Protein AF-A0A436RWH2-F1 (afdb_monomer_lite)

Radius of gyration: 17.62 Å; chains: 1; bounding box: 33×25×51 Å

Sequence (112 aa):
RLDTEALAALFIDARRNVPFVQANLIGVVEDDPALVDYWRKHLIDHGVWANEPVPLYPYPSSPSYRELWGEPDDLAWERAHEHYLASFRSFSDIQDQRPHALAELESSCCNH

Structure (mmCIF, N/CA/C/O backbone):
data_AF-A0A436RWH2-F1
#
_entry.id   AF-A0A436RWH2-F1
#
loop_
_atom_site.group_PDB
_atom_site.id
_atom_site.type_symbol
_atom_site.label_atom_id
_atom_site.label_alt_id
_atom_site.label_comp_id
_atom_site.label_asym_id
_atom_site.label_entity_id
_atom_site.label_seq_id
_atom_site.pdbx_PDB_ins_code
_atom_site.Cartn_x
_atom_site.Cartn_y
_atom_site.Cartn_z
_atom_site.occupancy
_atom_site.B_iso_or_equiv
_atom_site.auth_seq_id
_atom_site.auth_comp_id
_atom_site.auth_asym_id
_atom_site.auth_atom_id
_atom_site.pdbx_PDB_model_num
ATOM 1 N N . ARG A 1 1 ? 11.460 13.646 13.352 1.00 66.19 1 ARG A N 1
ATOM 2 C CA . ARG A 1 1 ? 10.741 12.459 12.832 1.00 66.19 1 ARG A CA 1
ATOM 3 C C . ARG A 1 1 ? 10.140 11.761 14.041 1.00 66.19 1 ARG A C 1
ATOM 5 O O . ARG A 1 1 ? 10.862 11.656 15.022 1.00 66.19 1 ARG A O 1
ATOM 12 N N . LEU A 1 2 ? 8.859 11.398 14.020 1.00 81.75 2 LEU A N 1
ATOM 13 C CA . LEU A 1 2 ? 8.293 10.537 15.065 1.00 81.75 2 LEU A CA 1
ATOM 14 C C . LEU A 1 2 ? 8.811 9.111 14.845 1.00 81.75 2 LEU A C 1
ATOM 16 O O . LEU A 1 2 ? 9.045 8.725 13.695 1.00 81.75 2 LEU A O 1
ATOM 20 N N . ASP A 1 3 ? 9.046 8.374 15.923 1.00 90.81 3 ASP A N 1
ATOM 21 C CA . ASP A 1 3 ? 9.330 6.943 15.851 1.00 90.81 3 ASP A CA 1
ATOM 22 C C . ASP A 1 3 ? 8.025 6.1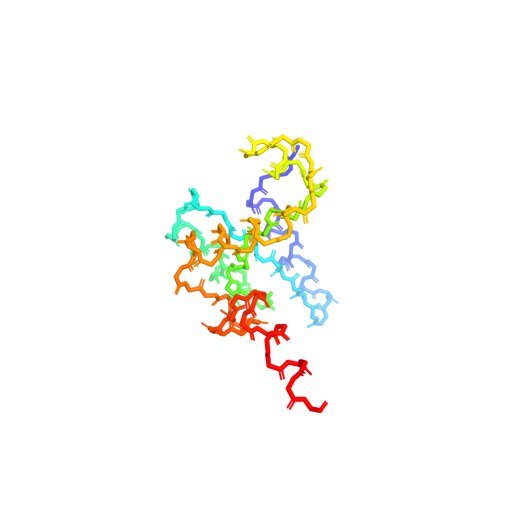32 15.748 1.00 90.81 3 ASP A C 1
ATOM 24 O O . ASP A 1 3 ? 6.916 6.674 15.822 1.00 90.81 3 ASP A O 1
ATOM 28 N N . THR A 1 4 ? 8.161 4.828 15.503 1.00 90.19 4 THR A N 1
ATOM 29 C CA . THR A 1 4 ? 7.022 3.923 15.299 1.00 90.19 4 THR A CA 1
ATOM 30 C C . THR A 1 4 ? 6.134 3.834 16.538 1.00 90.19 4 THR A C 1
ATOM 32 O O . THR A 1 4 ? 4.912 3.804 16.412 1.00 90.19 4 THR A O 1
ATOM 35 N N . GLU A 1 5 ? 6.729 3.849 17.731 1.00 92.88 5 GLU A N 1
ATOM 36 C CA . GLU A 1 5 ? 6.000 3.766 18.997 1.00 92.88 5 GLU A CA 1
ATOM 37 C C . GLU A 1 5 ? 5.148 5.018 19.238 1.00 92.88 5 GLU A C 1
ATOM 39 O O . GLU A 1 5 ? 3.954 4.913 19.527 1.00 92.88 5 GLU A O 1
ATOM 44 N N . ALA A 1 6 ? 5.715 6.209 19.026 1.00 94.88 6 ALA A N 1
ATOM 45 C CA . ALA A 1 6 ? 4.982 7.463 19.134 1.00 94.88 6 ALA A CA 1
ATOM 46 C C . ALA A 1 6 ? 3.848 7.554 18.103 1.00 94.88 6 ALA A C 1
ATOM 48 O O . ALA A 1 6 ? 2.757 8.022 18.429 1.00 94.88 6 ALA A O 1
ATOM 49 N N . LEU A 1 7 ? 4.064 7.080 16.869 1.00 94.50 7 LEU A N 1
ATOM 50 C CA . LEU A 1 7 ? 3.007 7.017 15.854 1.00 94.50 7 LEU A CA 1
ATOM 51 C C . LEU A 1 7 ? 1.885 6.050 16.251 1.00 94.50 7 LEU A C 1
ATOM 53 O O . LEU A 1 7 ? 0.710 6.397 16.120 1.00 94.50 7 LEU A O 1
ATOM 57 N N . ALA A 1 8 ? 2.224 4.871 16.774 1.00 95.06 8 ALA A N 1
ATOM 58 C CA . ALA A 1 8 ? 1.235 3.910 17.254 1.00 95.06 8 ALA A CA 1
ATOM 59 C C . ALA A 1 8 ? 0.393 4.495 18.398 1.00 95.06 8 ALA A C 1
ATOM 61 O O . ALA A 1 8 ? -0.835 4.400 18.370 1.00 95.06 8 ALA A O 1
ATOM 62 N N . ALA A 1 9 ? 1.029 5.184 19.351 1.00 96.38 9 ALA A N 1
ATOM 63 C CA . ALA A 1 9 ? 0.333 5.857 20.443 1.00 96.38 9 ALA A CA 1
ATOM 64 C C . ALA A 1 9 ? -0.682 6.898 19.938 1.00 96.38 9 ALA A C 1
ATOM 66 O O . ALA A 1 9 ? -1.787 6.980 20.473 1.00 96.38 9 ALA A O 1
ATOM 67 N N . LEU A 1 10 ? -0.352 7.646 18.877 1.00 96.94 10 LEU A N 1
ATOM 68 C CA . LEU A 1 10 ? -1.271 8.611 18.263 1.00 96.94 10 LEU A CA 1
ATOM 69 C C . LEU A 1 10 ? -2.485 7.933 17.615 1.00 96.94 10 LEU A C 1
ATOM 71 O O . LEU A 1 10 ? -3.606 8.410 17.786 1.00 96.94 10 LEU A O 1
ATOM 75 N N . PHE A 1 11 ? -2.295 6.813 16.911 1.00 97.44 11 PHE A N 1
ATOM 76 C CA . PHE A 1 11 ? -3.415 6.048 16.350 1.00 97.44 11 PHE A CA 1
ATOM 77 C C . PHE A 1 11 ? -4.341 5.505 17.443 1.00 97.44 11 PHE A C 1
ATOM 79 O O . PHE A 1 11 ? -5.565 5.602 17.326 1.00 97.44 11 PHE A O 1
ATOM 86 N N . ILE A 1 12 ? -3.764 4.967 18.518 1.00 97.38 12 ILE A N 1
ATOM 87 C CA . ILE A 1 12 ? -4.513 4.412 19.650 1.00 97.38 12 ILE A CA 1
ATOM 88 C C . ILE A 1 12 ? -5.282 5.512 20.382 1.00 97.38 12 ILE A C 1
ATOM 90 O O . ILE A 1 12 ? -6.450 5.326 20.726 1.00 97.38 12 ILE A O 1
ATOM 94 N N . ASP A 1 13 ? -4.662 6.671 20.599 1.00 97.88 13 ASP A N 1
ATOM 95 C CA . ASP A 1 13 ? -5.338 7.794 21.239 1.00 97.88 13 ASP A CA 1
ATOM 96 C C . ASP A 1 13 ? -6.482 8.336 20.371 1.00 97.88 13 ASP A C 1
ATOM 98 O O . ASP A 1 13 ? -7.602 8.513 20.859 1.00 97.88 13 ASP A O 1
ATOM 102 N N . ALA A 1 14 ? -6.258 8.477 19.060 1.00 97.69 14 ALA A N 1
ATOM 103 C CA . ALA A 1 14 ? -7.309 8.847 18.116 1.00 97.69 14 ALA A CA 1
ATOM 104 C C . ALA A 1 14 ? -8.484 7.859 18.167 1.00 97.69 14 ALA A C 1
ATOM 106 O O . ALA A 1 14 ? -9.646 8.274 18.197 1.00 97.69 14 ALA A O 1
ATOM 107 N N . ARG A 1 15 ? -8.205 6.553 18.260 1.00 97.69 15 ARG A N 1
ATOM 108 C CA . ARG A 1 15 ? -9.230 5.503 18.293 1.00 97.69 15 ARG A CA 1
ATOM 109 C C . ARG A 1 15 ? -10.175 5.602 19.494 1.00 97.69 15 ARG A C 1
ATOM 111 O O . ARG A 1 15 ? -11.312 5.141 19.392 1.00 97.69 15 ARG A O 1
ATOM 118 N N . ARG A 1 16 ? -9.766 6.244 20.594 1.00 96.25 16 ARG A N 1
ATOM 119 C CA . ARG A 1 16 ? -10.630 6.487 21.768 1.00 96.25 16 ARG A CA 1
ATOM 120 C C . ARG A 1 16 ? -11.799 7.423 21.469 1.00 96.25 16 ARG A C 1
ATOM 122 O O . ARG A 1 16 ? -12.839 7.308 22.109 1.00 96.25 16 ARG A O 1
ATOM 129 N N . ASN A 1 17 ? -11.626 8.335 20.513 1.00 97.06 17 ASN A N 1
ATOM 130 C CA . ASN A 1 17 ? -12.594 9.390 20.203 1.00 97.06 17 ASN A CA 1
ATOM 131 C C . ASN A 1 17 ? -13.180 9.263 18.790 1.00 97.06 17 ASN A C 1
ATOM 133 O O . ASN A 1 17 ? -14.276 9.752 18.526 1.00 97.06 17 ASN A O 1
ATOM 137 N N . VAL A 1 18 ? -12.460 8.605 17.879 1.00 97.81 18 VAL A N 1
ATOM 138 C CA . VAL A 1 18 ? -12.864 8.414 16.486 1.00 97.81 18 VAL A CA 1
ATOM 139 C C . 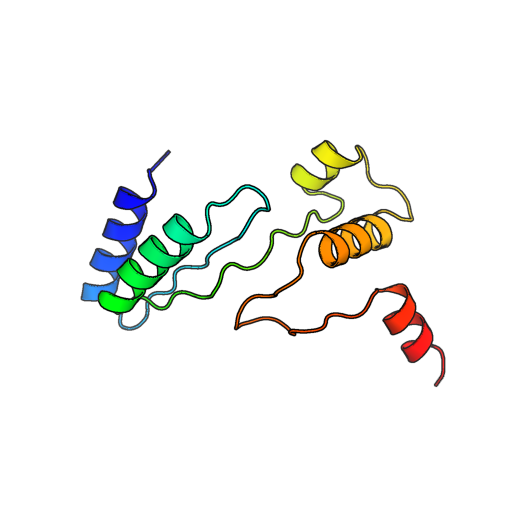VAL A 1 18 ? -13.387 6.982 16.296 1.00 97.81 18 VAL A C 1
ATOM 141 O O . VAL A 1 18 ? -12.670 6.028 16.611 1.00 97.81 18 VAL A O 1
ATOM 144 N N . PRO A 1 19 ? -14.613 6.792 15.763 1.00 95.88 19 PRO A N 1
ATOM 145 C CA . PRO A 1 19 ? -15.219 5.466 15.594 1.00 95.88 19 PRO A CA 1
ATOM 146 C C . PRO A 1 19 ? -14.415 4.505 14.715 1.00 95.88 19 PRO A C 1
ATOM 148 O O . PRO A 1 19 ? -14.448 3.296 14.942 1.00 95.88 19 PRO A O 1
ATOM 151 N N . PHE A 1 20 ? -13.701 5.039 13.723 1.00 97.38 20 PHE A N 1
ATOM 152 C CA . PHE A 1 20 ? -12.880 4.270 12.801 1.00 97.38 20 PHE A CA 1
ATOM 153 C C . PHE A 1 20 ? -11.544 4.971 12.570 1.00 97.38 20 PHE A C 1
ATOM 155 O O . PHE A 1 20 ? -11.502 6.131 12.164 1.00 97.38 20 PHE A O 1
ATOM 162 N N . VAL A 1 21 ? -10.460 4.248 12.832 1.00 98.12 21 VAL A N 1
ATOM 163 C CA . VAL A 1 21 ? -9.088 4.698 12.605 1.00 98.12 21 VAL A CA 1
ATOM 164 C C . VAL A 1 21 ? -8.376 3.620 11.807 1.00 98.12 21 VAL A C 1
ATOM 166 O O . VAL A 1 21 ? -8.462 2.440 12.149 1.00 98.12 21 VAL A O 1
ATOM 169 N N . GLN A 1 22 ? -7.680 4.048 10.759 1.00 96.69 22 GLN A N 1
ATOM 170 C CA . GLN A 1 22 ? -6.964 3.192 9.825 1.00 96.69 22 GLN A CA 1
ATOM 171 C C . GLN A 1 22 ? -5.483 3.560 9.819 1.00 96.69 22 GLN A C 1
ATOM 173 O O . GLN A 1 22 ? -5.128 4.726 9.637 1.00 96.69 22 GLN A O 1
ATOM 178 N N . ALA A 1 23 ? -4.635 2.551 9.982 1.00 96.00 23 ALA A N 1
ATOM 179 C CA . ALA A 1 23 ? -3.201 2.639 9.773 1.00 96.00 23 ALA A CA 1
ATOM 180 C C . ALA A 1 23 ? -2.847 1.902 8.479 1.00 96.00 23 ALA A C 1
ATOM 182 O O . ALA A 1 23 ? -3.081 0.701 8.372 1.00 96.00 23 ALA A O 1
ATOM 183 N N . ASN A 1 24 ? -2.293 2.634 7.509 1.00 94.31 24 ASN A N 1
ATOM 184 C CA . ASN A 1 24 ? -1.846 2.061 6.244 1.00 94.31 24 ASN A CA 1
ATOM 185 C C . ASN A 1 24 ? -0.380 1.657 6.326 1.00 94.31 24 ASN A C 1
ATOM 187 O O . ASN A 1 24 ? 0.495 2.522 6.394 1.00 94.31 24 ASN A O 1
ATOM 191 N N . LEU A 1 25 ? -0.122 0.353 6.314 1.00 93.81 25 LEU A N 1
ATOM 192 C CA . LEU A 1 25 ? 1.230 -0.188 6.301 1.00 93.81 25 LEU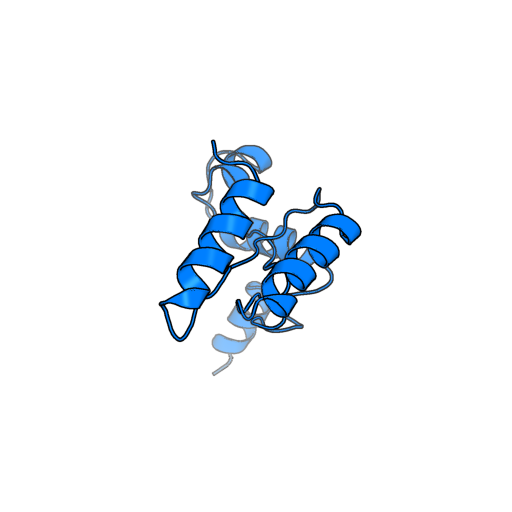 A CA 1
ATOM 193 C C . LEU A 1 25 ? 1.732 -0.251 4.858 1.00 93.81 25 LEU A C 1
ATOM 195 O O . LEU A 1 25 ? 1.050 -0.782 3.979 1.00 93.81 25 LEU A O 1
ATOM 199 N N . ILE A 1 26 ? 2.931 0.283 4.640 1.00 91.75 26 ILE A N 1
ATOM 200 C CA . ILE A 1 26 ? 3.675 0.199 3.383 1.00 91.75 26 ILE A CA 1
ATOM 201 C C . ILE A 1 26 ? 4.882 -0.693 3.660 1.00 91.75 26 ILE A C 1
ATOM 203 O O . ILE A 1 26 ? 5.603 -0.428 4.618 1.00 91.75 26 ILE A O 1
ATOM 207 N N . GLY A 1 27 ? 5.067 -1.736 2.856 1.00 88.62 27 GLY A N 1
ATOM 208 C CA . GLY A 1 27 ? 6.181 -2.671 2.971 1.00 88.62 27 GLY A CA 1
ATOM 209 C C . GLY A 1 27 ? 7.309 -2.332 2.003 1.00 88.62 27 GLY A C 1
ATOM 210 O O . GLY A 1 27 ? 7.063 -2.042 0.830 1.00 88.62 27 GLY A O 1
ATOM 211 N N . VAL A 1 28 ? 8.544 -2.408 2.480 1.00 87.88 28 VAL A N 1
ATOM 212 C CA . VAL A 1 28 ? 9.763 -2.409 1.659 1.00 87.88 28 VAL A CA 1
ATOM 213 C C . VAL A 1 28 ? 10.492 -3.746 1.810 1.00 87.88 28 VAL A C 1
ATOM 215 O O . VAL A 1 28 ? 10.208 -4.518 2.723 1.00 87.88 28 VAL A O 1
ATOM 218 N N . VAL A 1 29 ? 11.404 -4.067 0.889 1.00 81.50 29 VAL A N 1
ATOM 219 C CA . VAL A 1 29 ? 12.074 -5.384 0.847 1.00 81.50 29 VAL A CA 1
ATOM 220 C C . VAL A 1 29 ? 12.930 -5.627 2.098 1.00 81.50 29 VAL A C 1
ATOM 222 O O . VAL A 1 29 ? 13.141 -6.767 2.503 1.00 81.50 29 VAL A O 1
ATOM 225 N N . GLU A 1 30 ? 13.407 -4.554 2.722 1.00 85.81 30 GLU A N 1
ATOM 226 C CA . GLU A 1 30 ? 14.295 -4.565 3.882 1.00 85.81 30 GLU A CA 1
ATOM 227 C C . GLU A 1 30 ? 13.564 -4.676 5.230 1.00 85.81 30 GLU A C 1
ATOM 229 O O . GLU A 1 30 ? 14.229 -4.753 6.267 1.00 85.81 30 GLU A O 1
ATOM 234 N N . ASP A 1 31 ? 12.227 -4.659 5.247 1.00 87.81 31 ASP A N 1
ATOM 235 C CA . ASP A 1 31 ? 11.459 -4.724 6.492 1.00 87.81 31 ASP A CA 1
ATOM 236 C C . ASP A 1 31 ? 11.616 -6.084 7.192 1.00 87.81 31 ASP A C 1
ATOM 238 O O . ASP A 1 31 ? 11.574 -7.142 6.564 1.00 87.81 31 ASP A O 1
ATOM 242 N N . ASP A 1 32 ? 11.744 -6.062 8.524 1.00 91.31 32 ASP A N 1
ATOM 243 C CA . ASP A 1 32 ? 11.705 -7.270 9.355 1.00 91.31 32 ASP A CA 1
ATOM 244 C C . ASP A 1 32 ? 10.247 -7.748 9.513 1.00 91.31 32 ASP A C 1
ATOM 246 O O . ASP A 1 32 ? 9.455 -7.061 10.176 1.00 91.31 32 ASP A O 1
ATOM 250 N N . PRO A 1 33 ? 9.878 -8.932 8.978 1.00 90.19 33 PRO A N 1
ATOM 251 C CA . PRO A 1 33 ? 8.510 -9.437 9.058 1.00 90.19 33 PRO A CA 1
ATOM 252 C C . PRO A 1 33 ? 8.000 -9.575 10.496 1.00 90.19 33 PRO A C 1
ATOM 254 O O . PRO A 1 33 ? 6.834 -9.295 10.766 1.00 90.19 33 PRO A O 1
ATOM 257 N N . ALA A 1 34 ? 8.869 -9.948 11.444 1.00 93.50 34 ALA A N 1
ATOM 258 C CA . ALA A 1 34 ? 8.466 -10.122 12.838 1.00 93.50 34 ALA A CA 1
ATOM 259 C C . ALA A 1 34 ? 8.112 -8.781 13.495 1.00 93.50 34 ALA A C 1
ATOM 261 O O . ALA A 1 34 ? 7.174 -8.698 14.294 1.00 93.50 34 ALA A O 1
ATOM 262 N N . LEU A 1 35 ? 8.844 -7.721 13.145 1.00 93.56 35 LEU A N 1
ATOM 263 C CA . LEU A 1 35 ? 8.581 -6.376 13.644 1.00 93.56 35 LEU A CA 1
ATOM 264 C C . LEU A 1 35 ? 7.296 -5.799 13.038 1.00 93.56 35 LEU A C 1
ATOM 266 O O . LEU A 1 35 ? 6.503 -5.179 13.750 1.00 93.56 35 LEU A O 1
ATOM 270 N N . VAL A 1 36 ? 7.073 -6.033 11.745 1.00 93.44 36 VAL A N 1
ATOM 271 C CA . VAL A 1 36 ? 5.836 -5.669 11.046 1.00 93.44 36 VAL A CA 1
ATOM 272 C C . VAL A 1 36 ? 4.626 -6.332 11.704 1.00 93.44 36 VAL A C 1
ATOM 274 O O . VAL A 1 36 ? 3.674 -5.638 12.072 1.00 93.44 36 VAL A O 1
ATOM 277 N N . ASP A 1 37 ? 4.679 -7.649 11.911 1.00 94.44 37 ASP A N 1
ATOM 278 C CA . ASP A 1 37 ? 3.594 -8.408 12.536 1.00 94.44 37 ASP A CA 1
ATOM 279 C C . ASP A 1 37 ? 3.321 -7.933 13.963 1.00 94.44 37 ASP A C 1
ATOM 281 O O . ASP A 1 37 ? 2.162 -7.764 14.354 1.00 94.44 37 ASP A O 1
ATOM 285 N N . TYR A 1 38 ? 4.381 -7.660 14.730 1.00 95.81 38 TYR A N 1
ATOM 286 C CA . TYR A 1 38 ? 4.272 -7.112 16.077 1.00 95.81 38 TYR A CA 1
ATOM 287 C C . TYR A 1 38 ? 3.495 -5.789 16.089 1.00 95.81 38 TYR A C 1
ATOM 289 O O . TYR A 1 38 ? 2.510 -5.659 16.822 1.00 95.81 38 TYR A O 1
ATOM 297 N N . TRP A 1 39 ? 3.892 -4.816 15.264 1.00 95.50 39 TRP A N 1
ATOM 298 C CA . TRP A 1 39 ? 3.251 -3.498 15.252 1.00 95.50 39 TRP A CA 1
ATOM 299 C C . TRP A 1 39 ? 1.837 -3.542 14.692 1.00 95.50 39 TRP A C 1
ATOM 301 O O . TRP A 1 39 ? 0.935 -2.903 15.239 1.00 95.50 39 TRP A O 1
ATOM 311 N N . ARG A 1 40 ? 1.617 -4.334 13.641 1.00 96.06 40 ARG A N 1
ATOM 312 C CA . ARG A 1 40 ? 0.282 -4.549 13.087 1.00 96.06 40 ARG A CA 1
ATOM 313 C C . ARG A 1 40 ? -0.651 -5.135 14.142 1.00 96.06 40 ARG A C 1
ATOM 315 O O . ARG A 1 40 ? -1.733 -4.596 14.370 1.00 96.06 40 ARG A O 1
ATOM 322 N N . LYS A 1 41 ? -0.218 -6.194 14.834 1.00 97.19 41 LYS A N 1
ATOM 323 C CA . LYS A 1 41 ? -0.987 -6.802 15.924 1.00 97.19 41 LYS A CA 1
ATOM 324 C C . LYS A 1 41 ? -1.247 -5.806 17.051 1.00 97.19 41 LYS A C 1
ATOM 326 O O . LYS A 1 41 ? -2.373 -5.727 17.530 1.00 97.19 41 LYS A O 1
ATOM 331 N N . HIS A 1 42 ? -0.242 -5.022 17.437 1.00 97.38 42 HIS A N 1
ATOM 332 C CA . HIS A 1 42 ? -0.382 -4.010 18.478 1.00 97.38 42 HIS A CA 1
ATOM 333 C C . HIS A 1 42 ? -1.491 -2.994 18.159 1.00 97.38 42 HIS A C 1
ATOM 335 O O . HIS A 1 42 ? -2.304 -2.687 19.029 1.00 97.38 42 HIS A O 1
ATOM 341 N N . LEU A 1 43 ? -1.576 -2.513 16.916 1.00 97.75 43 LEU A N 1
ATOM 342 C CA . LEU A 1 43 ? -2.634 -1.597 16.474 1.00 97.75 43 LEU A CA 1
ATOM 343 C C . LEU A 1 43 ? -4.018 -2.265 16.477 1.00 97.75 43 LEU A C 1
ATOM 345 O O . LEU A 1 43 ? -4.975 -1.705 17.019 1.00 97.75 43 LEU A O 1
ATOM 349 N N . ILE A 1 44 ? -4.109 -3.481 15.931 1.00 97.56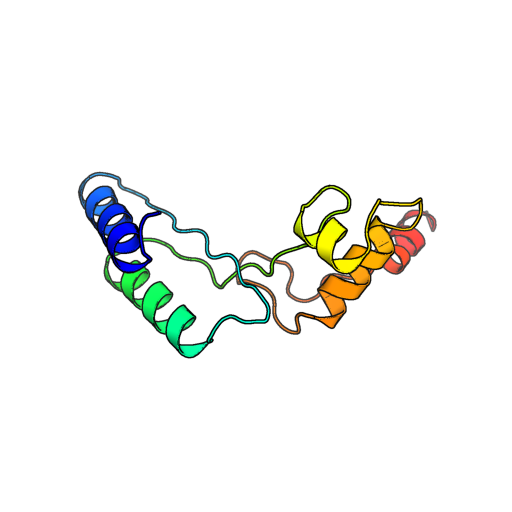 44 ILE A N 1
ATOM 350 C CA . ILE A 1 44 ? -5.360 -4.252 15.854 1.00 97.56 44 ILE A CA 1
ATOM 351 C C . ILE A 1 44 ? -5.911 -4.563 17.248 1.00 97.56 44 ILE A C 1
ATOM 353 O O . ILE A 1 44 ? -7.104 -4.369 17.488 1.00 97.56 44 ILE A O 1
ATOM 357 N N . ASP A 1 45 ? -5.056 -4.974 18.186 1.00 97.88 45 ASP A N 1
ATOM 358 C CA . ASP A 1 45 ? -5.448 -5.281 19.567 1.00 97.88 45 ASP A CA 1
ATOM 359 C C . ASP A 1 45 ? -6.028 -4.044 20.294 1.00 97.88 45 ASP A C 1
ATOM 361 O O . ASP A 1 45 ? -6.820 -4.187 21.225 1.00 97.88 45 ASP A O 1
ATOM 365 N N . HIS A 1 46 ? -5.702 -2.828 19.836 1.00 97.75 46 HIS A N 1
ATOM 366 C CA . HIS A 1 46 ? -6.260 -1.561 20.331 1.00 97.75 46 HIS A CA 1
ATOM 367 C C . HIS A 1 46 ? -7.424 -1.019 19.481 1.00 97.75 46 HIS A C 1
ATOM 369 O O . HIS A 1 46 ? -7.875 0.113 19.675 1.00 97.75 46 HIS A O 1
ATOM 375 N N . GLY A 1 47 ? -7.943 -1.817 18.547 1.00 97.44 47 GLY A N 1
ATOM 376 C CA . GLY A 1 47 ? -9.110 -1.481 17.734 1.00 97.44 47 GLY A CA 1
ATOM 377 C C . GLY A 1 47 ? -8.828 -0.539 16.563 1.00 97.44 47 GLY A C 1
ATOM 378 O O . GLY A 1 47 ? -9.782 -0.012 15.984 1.00 97.44 47 GLY A O 1
ATOM 379 N N . VAL A 1 48 ? -7.557 -0.314 16.217 1.00 98.12 48 VAL A N 1
ATOM 380 C CA . VAL A 1 48 ? -7.150 0.368 14.982 1.00 98.12 48 VAL A CA 1
ATOM 381 C C . VAL A 1 48 ? -7.122 -0.663 13.859 1.00 98.12 48 VAL A C 1
ATOM 383 O O . VAL A 1 48 ? -6.518 -1.723 13.996 1.00 98.12 48 VAL A O 1
ATOM 386 N N . TRP A 1 49 ? -7.772 -0.367 12.738 1.00 97.75 49 TRP A N 1
ATOM 387 C CA . TRP A 1 49 ? -7.692 -1.237 11.569 1.00 97.75 49 TRP A CA 1
ATOM 388 C C . TRP A 1 49 ? -6.326 -1.064 10.891 1.00 97.75 49 TRP A C 1
ATOM 390 O O . TRP A 1 49 ? -5.888 0.068 10.675 1.00 97.75 49 TRP A O 1
ATOM 400 N N . ALA A 1 50 ? -5.660 -2.171 10.560 1.00 97.12 50 ALA A N 1
ATOM 401 C CA . ALA A 1 50 ? -4.351 -2.173 9.912 1.00 97.12 50 ALA A CA 1
ATOM 402 C C . ALA A 1 50 ? -4.268 -3.277 8.846 1.00 97.12 50 ALA A C 1
ATOM 404 O O . ALA A 1 50 ? -4.451 -4.461 9.150 1.00 97.12 50 ALA A O 1
ATOM 405 N N . ASN A 1 51 ? -3.966 -2.889 7.608 1.00 95.56 51 ASN A N 1
ATOM 406 C CA . ASN A 1 51 ? -3.744 -3.808 6.489 1.00 95.56 51 ASN A CA 1
ATOM 407 C C . ASN A 1 51 ? -2.446 -4.607 6.660 1.00 95.56 51 ASN A C 1
ATOM 409 O O . ASN A 1 51 ? -1.553 -4.231 7.424 1.00 95.56 51 ASN A O 1
ATOM 413 N N . GLU A 1 52 ? -2.326 -5.707 5.923 1.00 94.25 52 GLU A N 1
ATOM 414 C CA . GLU A 1 52 ? -1.011 -6.288 5.637 1.00 94.25 52 GLU A CA 1
ATOM 415 C C . GLU A 1 52 ? -0.186 -5.291 4.809 1.00 94.25 52 GLU A C 1
ATOM 417 O O . GLU A 1 52 ? -0.780 -4.562 4.013 1.00 94.25 52 GLU A O 1
ATOM 422 N N . PRO A 1 53 ? 1.146 -5.206 4.959 1.00 93.38 53 PRO A N 1
ATOM 423 C CA . PRO A 1 53 ? 1.934 -4.193 4.263 1.00 93.38 53 PRO A CA 1
ATOM 424 C C . PRO A 1 53 ? 1.708 -4.213 2.752 1.00 93.38 53 PRO A C 1
ATOM 426 O O . PRO A 1 53 ? 1.881 -5.241 2.102 1.00 93.38 53 PRO A O 1
ATOM 429 N N . VAL A 1 54 ? 1.343 -3.061 2.190 1.00 93.75 54 VAL A N 1
ATOM 430 C CA . VAL A 1 54 ? 1.273 -2.884 0.738 1.00 93.75 54 VAL A CA 1
ATOM 431 C C . VAL A 1 54 ? 2.694 -2.703 0.223 1.00 93.75 54 VAL A C 1
ATOM 433 O O . VAL A 1 54 ? 3.348 -1.742 0.638 1.00 93.75 54 VAL A O 1
ATOM 436 N N . PRO A 1 55 ? 3.188 -3.569 -0.674 1.00 92.50 55 PRO A N 1
ATOM 437 C CA . PRO A 1 55 ? 4.533 -3.430 -1.194 1.00 92.50 55 PRO A CA 1
ATOM 438 C C . PRO A 1 55 ? 4.723 -2.093 -1.915 1.00 92.50 55 PRO A C 1
ATOM 440 O O . PRO A 1 55 ? 3.871 -1.676 -2.707 1.00 92.50 55 PRO A O 1
ATOM 443 N N . LEU A 1 56 ? 5.834 -1.413 -1.638 1.00 93.06 56 LEU A N 1
ATOM 444 C CA . LEU A 1 56 ? 6.136 -0.108 -2.211 1.00 93.06 56 LEU A CA 1
ATOM 445 C C . LEU A 1 56 ? 6.417 -0.232 -3.713 1.00 93.06 56 LEU A C 1
ATOM 447 O O . LEU A 1 56 ? 7.356 -0.902 -4.137 1.00 93.06 56 LEU A O 1
ATOM 451 N N . TYR A 1 57 ? 5.621 0.471 -4.515 1.00 93.94 57 TYR A N 1
ATOM 452 C CA . TYR A 1 57 ? 5.792 0.526 -5.962 1.00 93.94 57 TYR A CA 1
ATOM 453 C C . TYR A 1 57 ? 6.694 1.706 -6.378 1.00 93.94 57 TYR A C 1
ATOM 455 O O . TYR A 1 57 ? 6.331 2.862 -6.120 1.00 93.94 57 TYR A O 1
ATOM 463 N N . PRO A 1 58 ? 7.848 1.471 -7.033 1.00 94.88 58 PRO A N 1
ATOM 464 C CA . PRO A 1 58 ? 8.719 2.541 -7.514 1.00 94.88 58 PRO A CA 1
ATOM 465 C C . PRO A 1 58 ? 8.196 3.095 -8.847 1.00 94.88 58 PRO A C 1
ATOM 467 O O . PRO A 1 58 ? 8.708 2.761 -9.906 1.00 94.88 58 PRO A O 1
ATOM 470 N N . TYR A 1 59 ? 7.148 3.921 -8.825 1.00 95.00 59 TYR A N 1
ATOM 471 C CA . TYR A 1 59 ? 6.610 4.515 -10.058 1.00 95.00 59 TYR A CA 1
ATOM 472 C C . TYR A 1 59 ? 7.605 5.502 -10.708 1.00 95.00 59 TYR A C 1
ATOM 474 O O . TYR A 1 59 ? 8.365 6.140 -9.986 1.00 95.00 59 TYR A O 1
ATOM 482 N N . PRO A 1 60 ? 7.563 5.733 -12.038 1.00 96.69 60 PRO A N 1
ATOM 483 C CA . PRO A 1 60 ? 8.608 6.441 -12.803 1.00 96.69 60 PRO A CA 1
ATOM 484 C C . PRO A 1 60 ? 9.091 7.812 -12.295 1.00 96.69 60 PRO A C 1
ATOM 486 O O . PRO A 1 60 ? 10.196 8.241 -12.609 1.00 96.69 60 PRO A O 1
ATOM 489 N N . SER A 1 61 ? 8.276 8.540 -11.532 1.00 93.38 61 SER A N 1
ATOM 490 C CA . SER A 1 61 ? 8.635 9.855 -10.972 1.00 93.38 61 SER A CA 1
ATOM 491 C C . SER A 1 61 ? 8.913 9.830 -9.466 1.00 93.38 61 SER A C 1
ATOM 493 O O . SER A 1 61 ? 9.085 10.889 -8.859 1.00 93.38 61 SER A O 1
ATOM 495 N N . SER A 1 62 ? 8.934 8.652 -8.842 1.00 95.00 62 SER A N 1
ATOM 496 C CA . SER A 1 62 ? 9.236 8.516 -7.423 1.00 95.00 62 SER A CA 1
ATOM 497 C C . SER A 1 62 ? 10.743 8.660 -7.169 1.00 95.00 62 SER A C 1
ATOM 499 O O . SER A 1 62 ? 11.566 8.321 -8.025 1.00 95.00 62 SER A O 1
ATOM 501 N N . PRO A 1 63 ? 11.144 9.118 -5.970 1.00 94.81 63 PRO A N 1
ATOM 502 C CA . PRO A 1 63 ? 12.542 9.065 -5.553 1.00 94.81 63 PRO A CA 1
ATOM 503 C C . PRO A 1 63 ? 13.126 7.647 -5.628 1.00 94.81 63 PRO A C 1
ATOM 505 O O . PRO A 1 63 ? 14.228 7.478 -6.135 1.00 94.81 63 PRO A O 1
ATOM 508 N N . SER A 1 64 ? 12.356 6.629 -5.225 1.00 92.88 64 SER A N 1
ATOM 509 C CA . SER A 1 64 ? 12.788 5.227 -5.271 1.00 92.88 64 SER A CA 1
ATOM 510 C C . SER A 1 64 ? 13.051 4.720 -6.692 1.00 92.88 64 SER A C 1
ATOM 512 O O . SER A 1 64 ? 14.006 3.981 -6.902 1.00 92.88 64 SER A O 1
ATOM 514 N N . TYR A 1 65 ? 12.268 5.145 -7.690 1.00 96.56 65 TYR A N 1
ATOM 515 C CA . TYR A 1 65 ? 12.549 4.819 -9.090 1.00 96.56 65 TYR A CA 1
ATOM 516 C C . TYR A 1 65 ? 13.867 5.448 -9.538 1.00 96.56 65 TYR A C 1
ATOM 518 O O . TYR A 1 65 ? 14.712 4.769 -10.120 1.00 96.56 65 TYR A O 1
ATOM 526 N N . ARG A 1 66 ? 14.072 6.736 -9.230 1.00 96.25 66 ARG A N 1
ATOM 527 C CA . ARG A 1 66 ? 15.310 7.442 -9.588 1.00 96.25 66 ARG A CA 1
ATOM 528 C C . ARG A 1 66 ? 16.546 6.820 -8.950 1.00 96.25 66 ARG A C 1
ATOM 530 O O . ARG A 1 66 ? 17.583 6.756 -9.601 1.00 96.25 66 ARG A O 1
ATOM 537 N N . GLU A 1 67 ? 16.439 6.355 -7.711 1.00 94.88 67 GLU A N 1
ATOM 538 C CA . GLU A 1 67 ? 17.519 5.647 -7.016 1.00 94.88 67 GLU A CA 1
ATOM 539 C C . GLU A 1 67 ? 17.868 4.311 -7.689 1.00 94.88 67 GLU A C 1
ATOM 541 O O . GLU A 1 67 ? 19.042 3.951 -7.748 1.00 94.88 67 GLU A O 1
ATOM 546 N N . LEU A 1 68 ? 16.874 3.604 -8.239 1.00 94.62 68 LEU A N 1
ATOM 547 C CA . LEU A 1 68 ? 17.069 2.322 -8.923 1.00 94.62 68 LEU A CA 1
ATOM 548 C C . LEU A 1 68 ? 17.560 2.473 -10.373 1.00 94.62 68 LEU A C 1
ATOM 550 O O . LEU A 1 68 ? 18.427 1.711 -10.804 1.00 94.62 68 LEU A O 1
ATOM 554 N N . TRP A 1 69 ? 17.007 3.423 -11.137 1.00 97.19 69 TRP A N 1
ATOM 555 C CA . TRP A 1 69 ? 17.176 3.481 -12.599 1.00 97.19 69 TRP A CA 1
ATOM 556 C C . TRP A 1 69 ? 17.470 4.869 -13.185 1.00 97.19 69 TRP A C 1
ATOM 558 O O . TRP A 1 69 ? 17.729 4.967 -14.383 1.00 97.19 69 TRP A O 1
ATOM 568 N N . GLY A 1 70 ? 17.466 5.938 -12.387 1.00 96.50 70 GLY A N 1
ATOM 569 C CA . GLY A 1 70 ? 17.660 7.306 -12.876 1.00 96.50 70 GLY A CA 1
ATOM 570 C C . GLY A 1 70 ? 16.403 7.919 -13.505 1.00 96.50 70 GLY A C 1
ATOM 571 O O . GLY A 1 70 ? 15.290 7.702 -13.028 1.00 96.50 70 GLY A O 1
ATOM 572 N N . GLU A 1 71 ? 16.574 8.747 -14.539 1.00 97.25 71 GLU A N 1
ATOM 573 C CA . GLU A 1 71 ? 15.438 9.416 -15.187 1.00 97.25 71 GLU A CA 1
ATOM 574 C C . GLU A 1 71 ? 14.574 8.422 -15.984 1.00 97.25 71 GLU A C 1
ATOM 576 O O . GLU A 1 71 ? 15.103 7.489 -16.595 1.00 97.25 71 GLU A O 1
ATOM 581 N N . PRO A 1 72 ? 13.244 8.600 -15.981 1.00 97.38 72 PRO A N 1
ATOM 582 C CA . PRO A 1 72 ? 12.344 7.715 -16.702 1.00 97.38 72 PRO A CA 1
ATOM 583 C C . PRO A 1 72 ? 12.485 7.874 -18.220 1.00 97.38 72 PRO A C 1
ATOM 585 O O . PRO A 1 72 ? 12.665 8.977 -18.737 1.00 97.38 72 PRO A O 1
ATOM 588 N N . ASP A 1 73 ? 12.355 6.752 -18.920 1.00 96.38 73 ASP A N 1
ATOM 589 C CA . ASP A 1 73 ? 12.270 6.650 -20.375 1.00 96.38 73 ASP A CA 1
ATOM 590 C C . ASP A 1 73 ? 10.915 6.043 -20.784 1.00 96.38 73 ASP A C 1
ATOM 592 O O . ASP A 1 73 ? 10.038 5.826 -19.943 1.00 96.38 73 ASP A O 1
ATOM 596 N N . ASP A 1 74 ? 10.746 5.762 -22.077 1.00 95.94 74 ASP A N 1
ATOM 597 C CA . ASP A 1 74 ? 9.502 5.219 -22.635 1.00 95.94 74 ASP A CA 1
ATOM 598 C C . ASP A 1 74 ? 9.123 3.835 -22.073 1.00 95.94 74 ASP A C 1
ATOM 600 O O . ASP A 1 74 ? 7.971 3.442 -22.204 1.00 95.94 74 ASP A O 1
ATOM 604 N N . LEU A 1 75 ? 10.059 3.111 -21.438 1.00 95.31 75 LEU A N 1
ATOM 605 C CA . LEU A 1 75 ? 9.846 1.779 -20.850 1.00 95.31 75 LEU A CA 1
ATOM 606 C C . LEU A 1 75 ? 9.838 1.799 -19.312 1.00 95.31 75 LEU A C 1
ATOM 608 O O . LEU A 1 75 ? 10.003 0.764 -18.655 1.00 95.31 75 LEU A O 1
ATOM 612 N N . ALA A 1 76 ? 9.724 2.983 -18.706 1.00 96.94 76 ALA A N 1
ATOM 613 C CA . ALA A 1 76 ? 9.823 3.139 -17.260 1.00 96.94 76 ALA A CA 1
ATOM 614 C C . ALA A 1 76 ? 8.703 2.406 -16.505 1.00 96.94 76 ALA A C 1
ATOM 616 O O . ALA A 1 76 ? 8.936 1.891 -15.410 1.00 96.94 76 ALA A O 1
ATOM 617 N N . TRP A 1 77 ? 7.495 2.351 -17.073 1.00 95.44 77 TRP A N 1
ATOM 618 C CA . TRP A 1 77 ? 6.345 1.703 -16.440 1.00 95.44 77 TRP A CA 1
ATOM 619 C C . TRP A 1 77 ? 6.479 0.184 -16.428 1.00 95.44 77 TRP A C 1
ATOM 621 O O . TRP A 1 77 ? 6.296 -0.433 -15.381 1.00 95.44 77 TRP A O 1
ATOM 631 N N . GLU A 1 78 ? 6.852 -0.407 -17.556 1.00 94.81 78 GLU A N 1
ATOM 632 C CA . GLU A 1 78 ? 7.084 -1.838 -17.716 1.00 94.81 78 GLU A CA 1
ATOM 633 C C . GLU A 1 78 ? 8.215 -2.285 -16.796 1.00 94.81 78 GLU A C 1
ATOM 635 O O . GLU A 1 78 ? 8.039 -3.215 -16.014 1.00 94.81 78 GLU A O 1
ATOM 640 N N . ARG A 1 79 ? 9.333 -1.550 -16.795 1.00 95.88 79 ARG A N 1
ATOM 641 C CA . ARG A 1 79 ? 10.482 -1.826 -15.923 1.00 95.88 79 ARG A CA 1
ATOM 642 C C . ARG A 1 79 ? 10.113 -1.788 -14.443 1.00 95.88 79 ARG A C 1
ATOM 644 O O . ARG A 1 79 ? 10.467 -2.701 -13.697 1.00 95.88 79 ARG A O 1
ATOM 651 N N . ALA A 1 80 ? 9.416 -0.736 -14.012 1.00 96.19 80 ALA A N 1
ATOM 652 C CA . ALA A 1 80 ? 8.985 -0.597 -12.626 1.00 96.19 80 ALA A CA 1
ATOM 653 C C . ALA A 1 80 ? 8.023 -1.721 -12.221 1.00 96.19 80 ALA A C 1
ATOM 655 O O . ALA A 1 80 ? 8.137 -2.266 -11.121 1.00 96.19 80 ALA A O 1
ATOM 656 N N . HIS A 1 81 ? 7.107 -2.102 -13.114 1.00 95.06 81 HIS A N 1
ATOM 657 C CA . HIS A 1 81 ? 6.143 -3.160 -12.852 1.00 95.06 81 HIS A CA 1
ATOM 658 C C . HIS A 1 81 ? 6.765 -4.551 -12.825 1.00 95.06 81 HIS A C 1
ATOM 660 O O . HIS A 1 81 ? 6.514 -5.304 -11.889 1.00 95.06 81 HIS A O 1
ATOM 666 N N . GLU A 1 82 ? 7.634 -4.878 -13.776 1.00 94.31 82 GLU A N 1
ATOM 667 C CA . GLU A 1 82 ? 8.388 -6.132 -13.763 1.00 94.31 82 GLU A CA 1
ATOM 668 C C . GLU A 1 82 ? 9.222 -6.263 -12.486 1.00 94.31 82 GLU A C 1
ATOM 670 O O . GLU A 1 82 ? 9.199 -7.308 -11.834 1.00 94.31 82 GLU A O 1
ATOM 675 N N . HIS A 1 83 ? 9.901 -5.187 -12.078 1.00 93.88 83 HIS A N 1
ATOM 676 C CA . HIS A 1 83 ? 10.632 -5.160 -10.815 1.00 93.88 83 HIS A CA 1
ATOM 677 C C . HIS A 1 83 ? 9.709 -5.384 -9.614 1.00 93.88 83 HIS A C 1
ATOM 679 O O . HIS A 1 83 ? 10.028 -6.180 -8.737 1.00 93.88 83 HIS A O 1
ATOM 685 N N . TYR A 1 84 ? 8.556 -4.719 -9.576 1.00 93.19 84 TYR A N 1
ATOM 686 C CA . TYR A 1 84 ? 7.575 -4.877 -8.506 1.00 93.19 84 TYR A CA 1
ATOM 687 C C . TYR A 1 84 ? 7.085 -6.324 -8.367 1.00 93.19 84 TYR A C 1
ATOM 689 O O . TYR A 1 84 ? 7.118 -6.885 -7.273 1.00 93.19 84 TYR A O 1
ATOM 697 N N . LEU A 1 85 ? 6.698 -6.954 -9.480 1.00 93.06 85 LEU A N 1
ATOM 698 C CA . LEU A 1 85 ? 6.228 -8.341 -9.501 1.00 93.06 85 LEU A CA 1
ATOM 699 C C . LEU A 1 85 ? 7.337 -9.346 -9.152 1.00 93.06 85 LEU A C 1
ATOM 701 O O . LEU A 1 85 ? 7.061 -10.390 -8.564 1.00 93.06 85 LEU A O 1
ATOM 705 N N . ALA A 1 86 ? 8.593 -9.047 -9.495 1.00 91.94 86 ALA A N 1
ATOM 706 C CA . ALA A 1 86 ? 9.735 -9.901 -9.171 1.00 91.94 86 ALA A CA 1
ATOM 707 C C . ALA A 1 86 ? 10.190 -9.774 -7.704 1.00 91.94 86 ALA A C 1
ATOM 709 O O . ALA A 1 86 ? 10.632 -10.762 -7.111 1.00 91.94 86 ALA A O 1
ATOM 710 N N . SER A 1 87 ? 10.093 -8.573 -7.126 1.00 89.69 87 SER A N 1
ATOM 711 C CA . SER A 1 87 ? 10.548 -8.267 -5.764 1.00 89.69 87 SER A CA 1
ATOM 712 C C . SER A 1 87 ? 9.593 -8.778 -4.683 1.00 89.69 87 SER A C 1
ATOM 714 O O . SER A 1 87 ? 10.039 -9.098 -3.581 1.00 89.69 87 SER A O 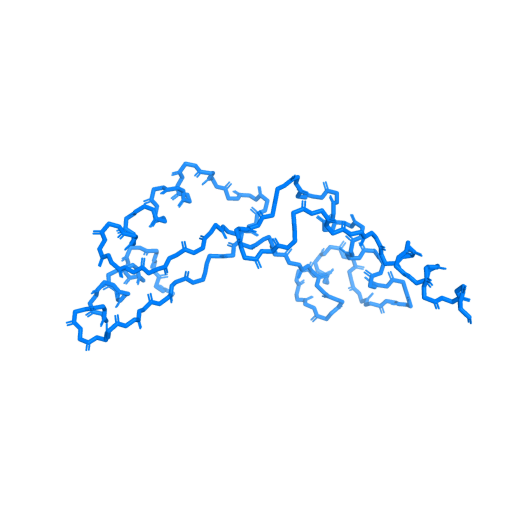1
ATOM 716 N N . PHE A 1 88 ? 8.297 -8.906 -4.984 1.00 86.31 88 PHE A N 1
ATOM 717 C CA . PHE A 1 88 ? 7.281 -9.291 -4.004 1.00 86.31 88 PHE A CA 1
ATOM 718 C C . PHE A 1 88 ? 6.533 -10.558 -4.421 1.00 86.31 88 PHE A C 1
ATOM 720 O O . PHE A 1 88 ? 5.968 -10.649 -5.504 1.00 86.31 88 PHE A O 1
ATOM 727 N N . ARG A 1 89 ? 6.517 -11.560 -3.531 1.00 81.12 89 ARG A N 1
ATOM 728 C CA . ARG A 1 89 ? 5.833 -12.851 -3.752 1.00 81.12 89 ARG A CA 1
ATOM 729 C C . ARG A 1 89 ? 4.422 -12.910 -3.166 1.00 81.12 89 ARG A C 1
ATOM 731 O O . ARG A 1 89 ? 3.685 -13.846 -3.461 1.00 81.12 89 ARG A O 1
ATOM 738 N N . SER A 1 90 ? 4.084 -11.956 -2.308 1.00 85.50 90 SER A N 1
ATOM 739 C CA . SER A 1 90 ? 2.805 -11.841 -1.614 1.00 85.50 90 SER A CA 1
ATOM 740 C C . SER A 1 90 ? 2.370 -10.384 -1.616 1.00 85.50 90 SER A C 1
ATOM 742 O O . SER A 1 90 ? 3.207 -9.490 -1.473 1.00 85.50 90 SER A O 1
ATOM 744 N N . PHE A 1 91 ? 1.069 -10.165 -1.756 1.00 89.75 91 PHE A N 1
ATOM 745 C CA . PHE A 1 91 ? 0.462 -8.841 -1.780 1.00 89.75 91 PHE A CA 1
ATOM 746 C C . PHE A 1 91 ? -0.462 -8.675 -0.583 1.00 89.75 91 PHE A C 1
ATOM 748 O O . PHE A 1 91 ? -0.972 -9.657 -0.048 1.00 89.75 91 PHE A O 1
ATOM 755 N N . SER A 1 92 ? -0.665 -7.425 -0.178 1.00 90.81 92 SER A N 1
ATOM 756 C CA . SER A 1 92 ? -1.516 -7.072 0.954 1.00 90.81 92 SER A CA 1
ATOM 757 C C . SER A 1 92 ? -2.937 -7.624 0.806 1.00 90.81 92 SER A C 1
ATOM 759 O O . SER A 1 92 ? -3.438 -7.800 -0.306 1.00 90.81 92 SER A O 1
ATOM 761 N N . ASP A 1 93 ? -3.627 -7.804 1.929 1.00 91.06 93 ASP A N 1
ATOM 762 C CA . ASP A 1 93 ? -5.032 -8.206 2.014 1.00 91.06 93 ASP A CA 1
ATOM 763 C C . ASP A 1 93 ? -5.999 -7.278 1.255 1.00 91.06 93 ASP A C 1
ATOM 765 O O . ASP A 1 93 ? -7.112 -7.686 0.919 1.00 91.06 93 ASP A O 1
ATOM 769 N N . ILE A 1 94 ? -5.574 -6.051 0.939 1.00 91.06 94 ILE A N 1
ATOM 770 C CA . ILE A 1 94 ? -6.345 -5.083 0.143 1.00 91.06 94 ILE A CA 1
ATOM 771 C C . ILE A 1 94 ? -5.963 -5.035 -1.347 1.00 91.06 94 ILE A C 1
ATOM 773 O O . ILE A 1 94 ? -6.432 -4.152 -2.068 1.00 91.06 94 ILE A O 1
ATOM 777 N N . GLN A 1 95 ? -5.109 -5.947 -1.818 1.00 90.94 95 GLN A N 1
ATOM 778 C CA . GLN A 1 95 ? -4.631 -6.015 -3.202 1.00 90.94 95 GLN A CA 1
ATOM 779 C C . GLN A 1 95 ? -5.079 -7.299 -3.912 1.00 90.94 95 GLN A C 1
ATOM 781 O O . GLN A 1 95 ? -5.380 -8.316 -3.279 1.00 90.94 95 GLN A O 1
ATOM 786 N N . ASP A 1 96 ? -5.063 -7.264 -5.250 1.00 86.50 96 ASP A N 1
ATOM 787 C CA . ASP A 1 96 ? -5.086 -8.495 -6.041 1.00 86.50 96 ASP A CA 1
ATOM 788 C C . ASP A 1 96 ? -3.865 -9.345 -5.666 1.00 86.50 96 ASP A C 1
ATOM 790 O O . ASP A 1 96 ? -2.743 -8.850 -5.567 1.00 86.50 96 ASP A O 1
ATOM 794 N N . GLN A 1 97 ? -4.104 -10.629 -5.435 1.00 90.06 97 GLN A N 1
ATOM 795 C CA . GLN A 1 97 ? -3.086 -11.576 -5.006 1.00 90.06 97 GLN A CA 1
ATOM 796 C C . GLN A 1 97 ? -2.216 -12.060 -6.170 1.00 90.06 97 GLN A C 1
ATOM 798 O O . GLN A 1 97 ? -1.179 -12.681 -5.937 1.00 90.06 97 GLN A O 1
ATOM 803 N N . ARG A 1 98 ? -2.640 -11.830 -7.422 1.00 87.94 98 ARG A N 1
ATOM 804 C CA . ARG A 1 98 ? -1.910 -12.235 -8.631 1.00 87.94 98 ARG A CA 1
ATOM 805 C C . ARG A 1 98 ? -1.999 -11.164 -9.725 1.00 87.94 98 ARG A C 1
ATOM 807 O O . ARG A 1 98 ? -2.600 -11.415 -10.769 1.00 87.94 98 ARG A O 1
ATOM 814 N N . PRO A 1 99 ? -1.401 -9.980 -9.510 1.00 90.19 99 PRO A N 1
ATOM 815 C CA . PRO A 1 99 ? -1.317 -8.967 -10.553 1.00 90.19 99 PRO A CA 1
ATOM 816 C C . PRO A 1 99 ? -0.539 -9.500 -11.766 1.00 90.19 99 PRO A C 1
ATOM 818 O O . PRO A 1 99 ? 0.525 -10.104 -11.629 1.00 90.19 99 PRO A O 1
ATOM 821 N N . HIS A 1 100 ? -1.097 -9.279 -12.954 1.00 90.25 100 HIS A N 1
ATOM 822 C CA . HIS A 1 100 ? -0.493 -9.642 -14.237 1.00 90.25 100 HIS A CA 1
ATOM 823 C C . HIS A 1 100 ? 0.439 -8.544 -14.745 1.00 90.25 100 HIS A C 1
ATOM 825 O O . HIS A 1 100 ? 0.214 -7.370 -14.463 1.00 90.25 100 HIS A O 1
ATOM 831 N N . ALA A 1 101 ? 1.443 -8.906 -15.546 1.00 90.25 101 ALA A N 1
ATOM 832 C CA . ALA A 1 101 ? 2.323 -7.930 -16.189 1.00 90.25 101 ALA A CA 1
ATOM 833 C C . ALA A 1 101 ? 1.545 -7.006 -17.149 1.00 90.25 101 ALA A C 1
ATOM 835 O O . ALA A 1 101 ? 0.548 -7.419 -17.746 1.00 90.25 101 ALA A O 1
ATOM 836 N N . LEU A 1 102 ? 2.024 -5.767 -17.348 1.00 90.19 102 LEU A N 1
ATOM 837 C CA . LEU A 1 102 ? 1.336 -4.787 -18.212 1.00 90.19 102 LEU A CA 1
ATOM 838 C C . LEU A 1 102 ? 1.173 -5.316 -19.640 1.00 90.19 102 LEU A C 1
ATOM 840 O O . LEU A 1 102 ? 0.070 -5.286 -20.175 1.00 90.19 102 LEU A O 1
ATOM 844 N N . ALA A 1 103 ? 2.230 -5.906 -20.202 1.00 87.81 103 ALA A N 1
ATOM 845 C CA . ALA A 1 103 ? 2.202 -6.473 -21.547 1.00 87.81 103 ALA A CA 1
ATOM 846 C C . ALA A 1 103 ? 1.127 -7.567 -21.719 1.00 87.81 103 ALA A C 1
ATOM 848 O O . ALA A 1 103 ? 0.492 -7.658 -22.771 1.00 87.81 103 ALA A O 1
ATOM 849 N N . GLU A 1 104 ? 0.881 -8.384 -20.687 1.00 90.50 104 GLU A N 1
ATOM 850 C CA . GLU A 1 104 ? -0.178 -9.400 -20.718 1.00 90.50 104 GLU A CA 1
ATOM 851 C C . GLU A 1 104 ? -1.560 -8.738 -20.767 1.00 90.50 104 GLU A C 1
ATOM 853 O O . GLU A 1 104 ? -2.389 -9.087 -21.613 1.00 90.50 104 GLU A O 1
ATOM 858 N N . LEU A 1 105 ? -1.786 -7.737 -19.912 1.00 89.56 105 LEU A N 1
ATOM 859 C CA . LEU A 1 105 ? -3.042 -6.990 -19.851 1.00 89.56 105 LEU A CA 1
ATOM 860 C C . LEU A 1 105 ? -3.325 -6.256 -21.169 1.00 89.56 105 LEU A C 1
ATOM 862 O O . LEU A 1 105 ? -4.419 -6.374 -21.722 1.00 89.56 105 LEU A O 1
ATOM 866 N N . GLU A 1 106 ? -2.334 -5.567 -21.724 1.00 89.62 106 GLU A N 1
ATOM 867 C CA . GLU A 1 106 ? -2.447 -4.838 -22.991 1.00 89.62 106 GLU A CA 1
ATOM 868 C C . GLU A 1 106 ? -2.732 -5.770 -24.171 1.00 89.62 106 GLU A C 1
ATOM 870 O O . GLU A 1 106 ? -3.605 -5.480 -24.995 1.00 89.62 106 GLU A O 1
ATOM 875 N N . SER A 1 107 ? -2.065 -6.930 -24.219 1.00 89.12 107 SER A N 1
ATOM 876 C CA . SER A 1 107 ? -2.316 -7.941 -25.252 1.00 89.12 107 SER A CA 1
ATOM 877 C C . SER A 1 107 ? -3.756 -8.467 -25.219 1.00 89.12 107 SER A C 1
ATOM 879 O O . SER A 1 107 ? -4.329 -8.779 -26.263 1.00 89.12 107 SER A O 1
ATOM 881 N N . SER A 1 108 ? -4.370 -8.530 -24.033 1.00 85.50 108 SER A N 1
ATOM 882 C CA . SER A 1 108 ? -5.755 -8.976 -23.863 1.00 85.50 108 SER A CA 1
ATOM 883 C C . SER A 1 108 ? -6.783 -7.912 -24.272 1.00 85.50 108 SER A C 1
ATOM 885 O O . SER A 1 108 ? -7.833 -8.256 -24.816 1.00 85.50 108 SER A O 1
ATOM 887 N N . CYS A 1 109 ? -6.466 -6.625 -24.086 1.00 79.38 109 CYS A N 1
ATOM 888 C CA . CYS A 1 109 ? -7.340 -5.503 -24.439 1.00 79.38 109 CYS A CA 1
ATOM 889 C C . CYS A 1 109 ? -7.475 -5.303 -25.955 1.00 79.38 109 CYS A C 1
ATOM 891 O O . CYS A 1 109 ? -8.562 -4.993 -26.436 1.00 79.38 109 CYS A O 1
ATOM 893 N N . CYS A 1 110 ? -6.394 -5.494 -26.714 1.00 66.25 110 CYS A N 1
ATOM 894 C CA . CYS A 1 110 ? -6.368 -5.245 -28.162 1.00 66.25 110 CYS A CA 1
ATOM 895 C C . CYS A 1 110 ? -6.927 -6.401 -29.017 1.00 66.25 110 CYS A C 1
ATOM 897 O O . CYS A 1 110 ? -6.920 -6.308 -30.242 1.00 66.25 110 CYS A O 1
ATOM 899 N N . ASN A 1 111 ? -7.408 -7.481 -28.389 1.00 59.75 111 ASN A N 1
ATOM 900 C CA . ASN A 1 111 ? -7.980 -8.658 -29.056 1.00 59.75 111 ASN A CA 1
ATOM 901 C C . ASN A 1 111 ? -9.525 -8.624 -29.167 1.00 59.75 111 ASN A C 1
ATOM 903 O O . ASN A 1 111 ? -10.140 -9.681 -29.321 1.00 59.75 111 ASN A O 1
ATOM 907 N N . HIS A 1 112 ? -10.151 -7.442 -29.080 1.00 50.50 112 HIS A N 1
ATOM 908 C CA . HIS A 1 112 ? -11.595 -7.233 -29.286 1.00 50.50 112 HIS A CA 1
ATOM 909 C C . HIS A 1 112 ? -11.902 -6.492 -30.589 1.00 50.50 112 HIS A C 1
ATOM 911 O O . HIS A 1 112 ? -11.285 -5.430 -30.826 1.00 50.50 112 HIS A O 1
#

Foldseek 3Di:
DDDLVRVLVVQLVCVVPDVAAEDAAADELPDDPVVQVVSCVSSVVSVYHYKDHAYDQPQQPDPVLCVVPNHDDPCSHQVSQVCSPVSDQAGIPPDDGDDDRPVVVVVVVVPD

Secondary structure (DSSP, 8-state):
---HHHHHHHHHHHHHH-S--EE--EE-TT--HHHHHHHHHHHHHTT-EEPSPEEPP--TTSHHHHHHHSS--TTHHHHHHHHHHH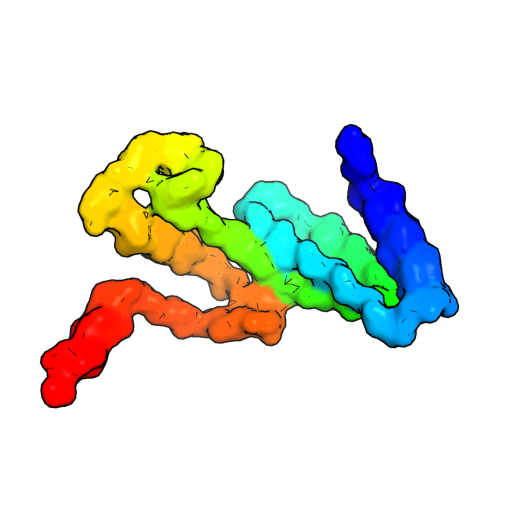H-SS--TTS-SSPPPHHHHHHHHTT-

pLDDT: mean 92.16, std 7.38, range [50.5, 98.12]